Protein AF-A0A060C8V1-F1 (afdb_monomer)

Structure (mmCIF, N/CA/C/O backbone):
data_AF-A0A060C8V1-F1
#
_entry.id   AF-A0A060C8V1-F1
#
loop_
_atom_site.group_PDB
_atom_site.id
_atom_site.type_symbol
_atom_site.label_atom_id
_atom_site.label_alt_id
_atom_site.label_comp_id
_atom_site.label_asym_id
_atom_site.label_entity_id
_atom_site.label_seq_id
_atom_site.pdbx_PDB_ins_code
_atom_site.Cartn_x
_atom_site.Cartn_y
_atom_site.Cartn_z
_atom_site.occupancy
_atom_site.B_iso_or_equiv
_atom_site.auth_seq_id
_atom_site.auth_comp_id
_atom_site.auth_asym_id
_atom_site.auth_atom_id
_atom_site.pdbx_PDB_model_num
ATOM 1 N N . ASP A 1 1 ? -16.993 23.116 -9.201 1.00 48.31 1 ASP A N 1
ATOM 2 C CA . ASP A 1 1 ? -17.554 22.047 -8.356 1.00 48.31 1 ASP A CA 1
ATOM 3 C C . ASP A 1 1 ? -18.325 21.047 -9.194 1.00 48.31 1 ASP A C 1
ATOM 5 O O . ASP A 1 1 ? -19.412 21.353 -9.671 1.00 48.31 1 ASP A O 1
ATOM 9 N N . GLN A 1 2 ? -17.733 19.880 -9.456 1.00 54.62 2 GLN A N 1
ATOM 10 C CA . GLN A 1 2 ? -18.509 18.737 -9.938 1.00 54.62 2 GLN A CA 1
ATOM 11 C C . GLN A 1 2 ? -19.300 18.170 -8.750 1.00 54.62 2 GLN A C 1
ATOM 13 O O . GLN A 1 2 ? -18.732 18.052 -7.664 1.00 54.62 2 GLN A O 1
ATOM 18 N N . PRO A 1 3 ? -20.594 17.851 -8.909 1.00 58.09 3 PRO A N 1
ATOM 19 C CA . PRO A 1 3 ? -21.368 17.255 -7.831 1.00 58.09 3 PRO A CA 1
ATOM 20 C C . PRO A 1 3 ? -20.790 15.884 -7.458 1.00 58.09 3 PRO A C 1
ATOM 22 O O . PRO A 1 3 ? -20.472 15.083 -8.337 1.00 58.09 3 PRO A O 1
ATOM 25 N N . LEU A 1 4 ? -20.687 15.624 -6.151 1.00 62.62 4 LEU A N 1
ATOM 26 C CA . LEU A 1 4 ? -20.332 14.318 -5.595 1.00 62.62 4 LEU A CA 1
ATOM 27 C C . LEU A 1 4 ? -21.237 13.225 -6.199 1.00 62.62 4 LEU A C 1
ATOM 29 O O . LEU A 1 4 ? -22.443 13.461 -6.372 1.00 62.62 4 LEU A O 1
ATOM 33 N N . PRO A 1 5 ? -20.713 12.028 -6.522 1.00 64.69 5 PRO A N 1
ATOM 34 C CA . PRO A 1 5 ? -21.548 10.935 -6.994 1.00 64.69 5 PRO A CA 1
ATOM 35 C C . PRO A 1 5 ? -22.488 10.495 -5.859 1.00 64.69 5 PRO A C 1
ATOM 37 O O . PRO A 1 5 ? -22.105 9.726 -4.982 1.00 64.69 5 PRO A O 1
ATOM 40 N N . ARG A 1 6 ? -23.747 10.955 -5.888 1.00 63.62 6 ARG A N 1
ATOM 41 C CA . ARG A 1 6 ? -24.773 10.709 -4.846 1.00 63.62 6 ARG A CA 1
ATOM 42 C C . ARG A 1 6 ? -25.006 9.229 -4.499 1.00 63.62 6 ARG A C 1
ATOM 44 O O . ARG A 1 6 ? -25.683 8.912 -3.529 1.00 63.62 6 ARG A O 1
ATOM 51 N N . HIS A 1 7 ? -24.494 8.306 -5.309 1.00 76.75 7 HIS A N 1
ATOM 52 C CA . HIS A 1 7 ? -24.682 6.869 -5.140 1.00 76.75 7 HIS A CA 1
ATOM 53 C C . HIS A 1 7 ? -23.699 6.218 -4.151 1.00 76.75 7 HIS A C 1
ATOM 55 O O . HIS A 1 7 ? -24.036 5.164 -3.612 1.00 76.75 7 HIS A O 1
ATOM 61 N N . VAL A 1 8 ? -22.533 6.824 -3.880 1.00 82.62 8 VAL A N 1
ATOM 62 C CA . VAL A 1 8 ? -21.523 6.252 -2.960 1.00 82.62 8 VAL A CA 1
ATOM 63 C C . VAL A 1 8 ? -21.628 6.769 -1.522 1.00 82.62 8 VAL A C 1
ATOM 65 O O . VAL A 1 8 ? -21.132 6.115 -0.612 1.00 82.62 8 VAL A O 1
ATOM 68 N N . GLU A 1 9 ? -22.349 7.871 -1.290 1.00 84.69 9 GLU A N 1
ATOM 69 C CA . GLU A 1 9 ? -22.548 8.487 0.039 1.00 84.69 9 GLU A CA 1
ATOM 70 C C . GLU A 1 9 ? -23.107 7.514 1.084 1.00 84.69 9 GLU A C 1
ATOM 72 O O . GLU A 1 9 ? -22.740 7.563 2.249 1.00 84.69 9 GLU A O 1
ATOM 77 N N . ARG A 1 10 ? -23.964 6.575 0.673 1.00 89.69 10 ARG A N 1
ATOM 78 C CA . ARG A 1 10 ? -24.547 5.570 1.579 1.00 89.69 10 ARG A CA 1
ATOM 79 C C . ARG A 1 10 ? -23.591 4.437 1.977 1.00 89.69 10 ARG A C 1
ATOM 81 O O . ARG A 1 10 ? -23.984 3.591 2.776 1.00 89.69 10 ARG A O 1
ATOM 88 N N . TYR A 1 11 ? -22.418 4.356 1.351 1.00 88.06 11 TYR A N 1
ATOM 89 C CA . TYR A 1 11 ? -21.430 3.290 1.552 1.00 88.06 11 TYR A CA 1
ATOM 90 C C . TYR A 1 11 ? -20.097 3.814 2.097 1.00 88.06 11 TYR A C 1
ATOM 92 O O . TYR A 1 11 ? -19.195 3.014 2.322 1.00 88.06 11 TYR A O 1
ATOM 100 N N . SER A 1 12 ? -19.962 5.129 2.289 1.00 90.31 12 SER A N 1
ATOM 101 C CA . SER A 1 12 ? -18.744 5.744 2.806 1.00 90.31 12 SER A CA 1
ATOM 102 C C . SER A 1 12 ? -19.074 6.784 3.866 1.00 90.31 12 SER A C 1
ATOM 104 O O . SER A 1 12 ? -19.914 7.651 3.643 1.00 90.31 12 SER A O 1
ATOM 106 N N . ASP A 1 13 ? -18.358 6.742 4.987 1.00 90.06 13 ASP A N 1
ATOM 107 C CA . ASP A 1 13 ? -18.446 7.770 6.028 1.00 90.06 13 ASP A CA 1
ATOM 108 C C . ASP A 1 13 ? -17.797 9.093 5.595 1.00 90.06 13 ASP A C 1
ATOM 110 O O . ASP A 1 13 ? -18.102 10.153 6.142 1.00 90.06 13 ASP A O 1
ATOM 114 N N . MET A 1 14 ? -16.873 9.041 4.629 1.00 90.62 14 MET A N 1
ATOM 115 C CA . MET A 1 14 ? -16.114 10.202 4.176 1.00 90.62 14 MET A CA 1
ATOM 116 C C . MET A 1 14 ? -15.863 10.152 2.669 1.00 90.62 14 MET A C 1
ATOM 118 O O . MET A 1 14 ? -15.458 9.130 2.118 1.00 90.62 14 MET A O 1
ATOM 122 N N . ILE A 1 15 ? -16.091 11.278 1.992 1.00 90.88 15 ILE A N 1
ATOM 123 C CA . ILE A 1 15 ? -15.826 11.432 0.561 1.00 90.88 15 ILE A CA 1
ATOM 124 C C . ILE A 1 15 ? -15.108 12.759 0.343 1.00 90.88 15 ILE A C 1
ATOM 126 O O . ILE A 1 15 ? -15.585 13.807 0.775 1.00 90.88 15 ILE A O 1
ATOM 130 N N . VAL A 1 16 ? -13.978 12.708 -0.358 1.00 90.38 16 VAL A N 1
ATOM 131 C CA . VAL A 1 16 ? -13.161 13.878 -0.682 1.00 90.38 16 VAL A CA 1
ATOM 132 C C . VAL A 1 16 ? -13.050 14.004 -2.198 1.00 90.38 16 VAL A C 1
ATOM 134 O O . VAL A 1 16 ? -12.528 13.119 -2.874 1.00 90.38 16 VAL A O 1
ATOM 137 N N . CYS A 1 17 ? -13.526 15.126 -2.743 1.00 90.19 17 CYS A N 1
ATOM 138 C CA . CYS A 1 17 ? -13.256 15.509 -4.127 1.00 90.19 17 CYS A CA 1
ATOM 139 C C . CYS A 1 17 ? -11.991 16.360 -4.185 1.00 90.19 17 CYS A C 1
ATOM 141 O O . CYS A 1 17 ? -11.863 17.352 -3.470 1.00 90.19 17 CYS A O 1
ATOM 143 N N . ARG A 1 18 ? -11.074 15.994 -5.077 1.00 89.25 18 ARG A N 1
ATOM 144 C CA . ARG A 1 18 ? -9.765 16.631 -5.237 1.00 89.25 18 ARG A CA 1
ATOM 145 C C . ARG A 1 18 ? -9.431 16.806 -6.710 1.00 89.25 18 ARG A C 1
ATOM 147 O O . ARG A 1 18 ? -9.950 16.093 -7.566 1.00 89.25 18 ARG A O 1
ATOM 154 N N . GLU A 1 19 ? -8.534 17.740 -7.002 1.00 88.25 19 GLU A N 1
ATOM 155 C CA . GLU A 1 19 ? -7.892 17.803 -8.313 1.00 88.25 19 GLU A CA 1
ATOM 156 C C . GLU A 1 19 ? -7.063 16.527 -8.537 1.00 88.25 19 GLU A C 1
ATOM 158 O O . GLU A 1 19 ? -6.431 16.023 -7.606 1.00 88.25 19 GLU A O 1
ATOM 163 N N . ASN A 1 20 ? -7.046 15.997 -9.762 1.00 86.75 20 ASN A N 1
ATOM 164 C CA . ASN A 1 20 ? -6.304 14.776 -10.076 1.00 86.75 20 ASN A CA 1
ATOM 165 C C . ASN A 1 20 ? -4.790 15.044 -10.217 1.00 86.75 20 ASN A C 1
ATOM 167 O O . ASN A 1 20 ? -4.228 14.981 -11.310 1.00 86.75 20 ASN A O 1
ATOM 171 N N . LYS A 1 21 ? -4.135 15.386 -9.103 1.00 86.44 21 LYS A N 1
ATOM 172 C CA . LYS A 1 21 ? -2.686 15.610 -8.996 1.00 86.44 21 LYS A CA 1
ATOM 173 C C . LYS A 1 21 ? -2.044 14.542 -8.114 1.00 86.44 21 LYS A C 1
ATOM 175 O O . LYS A 1 21 ? -2.507 14.288 -7.004 1.00 86.44 21 LYS A O 1
ATOM 180 N N . GLY A 1 22 ? -0.976 13.916 -8.607 1.00 84.50 22 GLY A N 1
ATOM 181 C CA . GLY A 1 22 ? -0.298 12.809 -7.921 1.00 84.50 22 GLY A CA 1
ATOM 182 C C . GLY A 1 22 ? -1.061 11.476 -7.930 1.00 84.50 22 GLY A C 1
ATOM 183 O O . GLY A 1 22 ? -0.638 10.548 -7.246 1.00 84.50 22 GLY A O 1
ATOM 184 N N . LEU A 1 23 ? -2.151 11.382 -8.708 1.00 88.44 23 LEU A N 1
ATOM 185 C CA . LEU A 1 23 ? -2.925 10.156 -8.965 1.00 88.44 23 LEU A CA 1
ATOM 186 C C . LEU A 1 23 ? -3.410 9.465 -7.674 1.00 88.44 23 LEU A C 1
ATOM 188 O O . LEU A 1 23 ? -3.607 10.131 -6.655 1.00 88.44 23 LEU A O 1
ATOM 192 N N . ASP A 1 24 ? -3.633 8.153 -7.719 1.00 89.88 24 ASP A N 1
ATOM 193 C CA . ASP A 1 24 ? -4.192 7.375 -6.610 1.00 89.88 24 ASP A CA 1
ATOM 194 C 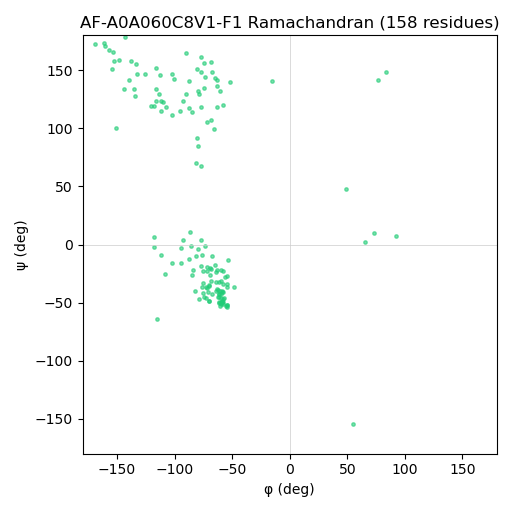C . ASP A 1 24 ? -3.288 7.396 -5.374 1.00 89.88 24 ASP A C 1
ATOM 196 O O . ASP A 1 24 ? -3.776 7.585 -4.265 1.00 89.88 24 ASP A O 1
ATOM 200 N N . ALA A 1 25 ? -1.963 7.328 -5.551 1.00 90.44 25 ALA A N 1
ATOM 201 C CA . ALA A 1 25 ? -1.006 7.373 -4.441 1.00 90.44 25 ALA A CA 1
ATOM 202 C C . ALA A 1 25 ? -1.168 8.647 -3.595 1.00 90.44 25 ALA A C 1
ATOM 204 O O . ALA A 1 25 ? -1.261 8.589 -2.369 1.00 90.44 25 ALA A O 1
ATOM 205 N N . ALA A 1 26 ? -1.294 9.812 -4.240 1.00 91.00 26 ALA A N 1
ATOM 206 C CA . ALA A 1 26 ? -1.559 11.047 -3.514 1.00 91.00 26 ALA A CA 1
ATOM 207 C C . ALA A 1 26 ? -2.972 11.078 -2.908 1.00 91.00 26 ALA A C 1
ATOM 209 O O . ALA A 1 26 ? -3.186 11.820 -1.948 1.00 91.00 26 ALA A O 1
ATOM 210 N N . ALA A 1 27 ? -3.947 10.356 -3.473 1.00 92.94 27 ALA A N 1
ATOM 211 C CA . ALA A 1 27 ? -5.295 10.255 -2.911 1.00 92.94 27 ALA A CA 1
ATOM 212 C C . ALA A 1 27 ? -5.272 9.431 -1.624 1.00 92.94 27 ALA A C 1
ATOM 214 O O . ALA A 1 27 ? -5.748 9.916 -0.601 1.00 92.94 27 ALA A O 1
ATOM 215 N N . TYR A 1 28 ? -4.628 8.263 -1.642 1.00 94.38 28 TYR A N 1
ATOM 216 C CA . TYR A 1 28 ? -4.412 7.441 -0.453 1.00 94.38 28 TYR A CA 1
ATOM 217 C C . TYR A 1 28 ? -3.658 8.209 0.626 1.00 94.38 28 TYR A C 1
ATOM 219 O O . TYR A 1 28 ? -4.129 8.264 1.758 1.00 94.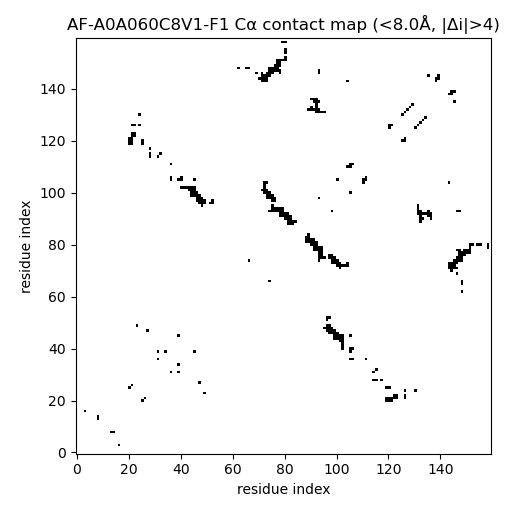38 28 TYR A O 1
ATOM 227 N N . ARG A 1 29 ? -2.569 8.900 0.261 1.00 94.62 29 ARG A N 1
ATOM 228 C CA . ARG A 1 29 ? -1.824 9.764 1.186 1.00 94.62 29 ARG A CA 1
ATOM 229 C C . ARG A 1 29 ? -2.729 10.802 1.851 1.00 94.62 29 ARG A C 1
ATOM 231 O O . ARG A 1 29 ? -2.715 10.921 3.070 1.00 94.62 29 ARG A O 1
ATOM 238 N N . GLN A 1 30 ? -3.502 11.557 1.065 1.00 94.81 30 GLN A N 1
ATOM 239 C CA . GLN A 1 30 ? -4.404 12.584 1.600 1.00 94.81 30 GLN A CA 1
ATOM 240 C C . GLN A 1 30 ? -5.401 11.969 2.587 1.00 94.81 30 GLN A C 1
ATOM 242 O O . GLN A 1 30 ? -5.523 12.449 3.707 1.00 94.81 30 GLN A O 1
ATOM 247 N N . MET A 1 31 ? -6.055 10.872 2.197 1.00 95.50 31 MET A N 1
ATOM 248 C CA . MET A 1 31 ? -7.046 10.213 3.045 1.00 95.50 31 MET A CA 1
ATOM 249 C C . MET A 1 31 ? -6.433 9.640 4.325 1.00 95.50 31 MET A C 1
ATOM 251 O O . MET A 1 31 ? -7.040 9.768 5.383 1.00 95.50 31 MET A O 1
ATOM 255 N N . MET A 1 32 ? -5.242 9.038 4.261 1.00 96.00 32 MET A N 1
ATOM 256 C CA . MET A 1 32 ? -4.558 8.518 5.448 1.00 96.00 32 MET A CA 1
ATOM 257 C C . MET A 1 32 ? -4.241 9.630 6.449 1.00 96.00 32 MET A C 1
ATOM 259 O O . MET A 1 32 ? -4.519 9.481 7.637 1.00 96.00 32 MET A O 1
ATOM 263 N N . LEU A 1 33 ? -3.717 10.759 5.964 1.00 96.06 33 LEU A N 1
ATOM 264 C CA . LEU A 1 33 ? -3.378 11.903 6.810 1.00 96.06 33 LEU A CA 1
ATOM 265 C C . LEU A 1 33 ? -4.626 12.610 7.364 1.00 96.06 33 LEU A C 1
ATOM 267 O O . LEU A 1 33 ? -4.603 13.051 8.510 1.00 96.06 33 LEU A O 1
ATOM 271 N N . ASP A 1 34 ? -5.717 12.676 6.594 1.00 95.88 34 ASP A N 1
ATOM 272 C CA . ASP A 1 34 ? -6.987 13.267 7.041 1.00 95.88 34 ASP A CA 1
ATOM 273 C C . ASP A 1 34 ? -7.710 12.390 8.078 1.00 95.88 34 ASP A C 1
ATOM 275 O O . ASP A 1 34 ? -8.316 12.910 9.015 1.00 95.88 34 ASP A O 1
ATOM 279 N N . ILE A 1 35 ? -7.659 11.059 7.924 1.00 96.69 35 ILE A N 1
ATOM 280 C CA . ILE A 1 35 ? -8.215 10.101 8.897 1.00 96.69 35 ILE A CA 1
ATOM 281 C C . ILE A 1 35 ? -7.373 10.083 10.178 1.00 96.69 35 ILE A C 1
ATOM 283 O O . ILE A 1 35 ? -7.933 10.014 11.274 1.00 96.69 35 ILE A O 1
ATOM 287 N N . GLY A 1 36 ? -6.049 10.142 10.027 1.00 97.81 36 GLY A N 1
ATOM 288 C CA . GLY A 1 36 ? -5.077 10.115 11.112 1.00 97.81 36 GLY A CA 1
ATOM 289 C C . GLY A 1 36 ? -4.728 8.706 11.599 1.00 97.81 36 GLY A C 1
ATOM 290 O O . GLY A 1 36 ? -5.555 7.788 11.613 1.00 97.81 36 GLY A O 1
ATOM 291 N N . TRP A 1 37 ? -3.482 8.552 12.050 1.00 98.19 37 TRP A N 1
ATOM 292 C CA . TRP A 1 37 ? -2.909 7.269 12.469 1.00 98.19 37 TRP A CA 1
ATOM 293 C C . TRP A 1 37 ? -3.666 6.618 13.631 1.00 98.19 37 TRP A C 1
ATOM 295 O O . TRP A 1 37 ? -4.007 5.445 13.541 1.00 98.19 37 TRP A O 1
ATOM 305 N N . GLU A 1 38 ? -4.068 7.390 14.648 1.00 97.94 38 GLU A N 1
ATOM 306 C CA . GLU A 1 38 ? -4.814 6.873 15.813 1.00 97.94 38 GLU A CA 1
ATOM 307 C C . GLU A 1 38 ? -6.085 6.107 15.414 1.00 97.94 38 GLU A C 1
ATOM 309 O O . GLU A 1 38 ? -6.438 5.109 16.043 1.00 97.94 38 GLU A O 1
ATOM 314 N N . ARG A 1 39 ? -6.783 6.555 14.361 1.00 97.56 39 ARG A N 1
ATOM 315 C CA . ARG A 1 39 ? -7.969 5.863 13.849 1.00 97.56 39 ARG A CA 1
ATOM 316 C C . ARG A 1 39 ? -7.595 4.703 12.932 1.00 97.56 39 ARG A C 1
ATOM 318 O O . ARG A 1 39 ? -8.244 3.664 13.001 1.00 97.56 39 ARG A O 1
ATOM 325 N N . LEU A 1 40 ? -6.582 4.863 12.080 1.00 98.12 40 LEU A N 1
ATOM 326 C CA . LEU A 1 40 ? -6.140 3.807 11.162 1.00 98.12 40 LEU A CA 1
ATOM 327 C C . LEU A 1 40 ? -5.617 2.570 11.904 1.00 98.12 40 LEU A C 1
ATOM 329 O O . LEU A 1 40 ? -5.926 1.448 11.514 1.00 98.12 40 LEU A O 1
ATOM 333 N N . GLU A 1 41 ? -4.906 2.765 13.011 1.00 98.00 41 GLU A N 1
ATOM 334 C CA . GLU A 1 41 ? -4.362 1.691 13.849 1.00 98.00 41 GLU A CA 1
ATOM 335 C C . GLU A 1 41 ? -5.444 0.833 14.532 1.00 98.00 41 GLU A C 1
ATOM 337 O O . GLU A 1 41 ? -5.174 -0.287 14.970 1.00 98.00 41 GLU A O 1
ATOM 342 N N . GLN A 1 42 ? -6.690 1.315 14.611 1.00 98.06 42 GLN A N 1
ATOM 343 C CA . GLN A 1 42 ? -7.801 0.561 15.203 1.00 98.06 42 GLN A CA 1
ATOM 344 C C . GLN A 1 42 ? -8.304 -0.556 14.285 1.00 98.06 42 GLN A C 1
ATOM 346 O O . GLN A 1 42 ? -8.869 -1.536 14.772 1.00 98.06 42 GLN A O 1
ATOM 351 N N . TYR A 1 43 ? -8.077 -0.459 12.975 1.00 98.00 43 TYR A N 1
ATOM 352 C CA . TYR A 1 43 ? -8.482 -1.495 12.027 1.00 98.00 43 TYR A CA 1
ATOM 353 C C . TYR A 1 43 ? -7.485 -2.658 12.018 1.00 98.00 43 TYR A C 1
ATOM 355 O O . TYR A 1 43 ? -6.302 -2.485 12.307 1.00 98.00 43 TYR A O 1
ATOM 363 N N . ASP A 1 44 ? -7.969 -3.862 11.716 1.00 97.44 44 ASP A N 1
ATOM 364 C CA . ASP A 1 44 ? -7.092 -5.025 11.530 1.00 97.44 44 ASP A CA 1
ATOM 365 C C . ASP A 1 44 ? -6.316 -4.916 10.208 1.00 97.44 44 ASP A C 1
ATOM 367 O O . ASP A 1 44 ? -5.130 -5.250 10.151 1.00 97.44 44 ASP A O 1
ATOM 371 N N . GLU A 1 45 ? -6.971 -4.376 9.174 1.00 97.50 45 GLU A N 1
ATOM 372 C CA . GLU A 1 45 ? -6.393 -4.098 7.863 1.00 97.50 45 GLU A CA 1
ATOM 373 C C . GLU A 1 45 ? -6.893 -2.750 7.306 1.00 97.50 45 GLU A C 1
ATOM 375 O O . GLU A 1 45 ? -8.065 -2.395 7.446 1.00 97.50 45 GLU A O 1
ATOM 380 N N . VAL A 1 46 ? -6.002 -2.013 6.640 1.00 97.94 46 VAL A N 1
ATOM 381 C CA . VAL A 1 46 ? -6.299 -0.807 5.854 1.00 97.94 46 VAL A CA 1
ATOM 382 C C . VAL A 1 46 ? -6.057 -1.131 4.386 1.00 97.94 46 VAL A C 1
ATOM 384 O O . VAL A 1 46 ? -4.961 -1.548 4.017 1.00 97.94 46 VAL A O 1
ATOM 387 N N . ILE A 1 47 ? -7.074 -0.936 3.546 1.00 95.56 47 ILE A N 1
ATOM 388 C CA . ILE A 1 47 ? -7.017 -1.305 2.129 1.00 95.56 47 ILE A CA 1
ATOM 389 C C . ILE A 1 47 ? -6.980 -0.049 1.262 1.00 95.56 47 ILE A C 1
ATOM 391 O O . ILE A 1 47 ? -7.901 0.768 1.293 1.00 95.56 47 ILE A O 1
ATOM 395 N N . CYS A 1 48 ? -5.939 0.065 0.445 1.00 94.75 48 CYS A N 1
ATOM 396 C CA . CYS A 1 48 ? -5.856 1.014 -0.655 1.00 94.75 48 CYS A CA 1
ATOM 397 C C . CYS A 1 48 ? -6.127 0.272 -1.960 1.00 94.75 48 CYS A C 1
ATOM 399 O O . CYS A 1 48 ? -5.318 -0.552 -2.386 1.00 94.75 48 CYS A O 1
ATOM 401 N N . LEU A 1 49 ? -7.266 0.560 -2.587 1.00 91.75 49 LEU A N 1
ATOM 402 C CA . LEU A 1 49 ? -7.640 -0.023 -3.869 1.00 91.75 49 LEU A CA 1
ATOM 403 C C . LEU A 1 49 ? -8.142 1.042 -4.838 1.00 91.75 49 LEU A C 1
ATOM 405 O O . LEU A 1 49 ? -8.777 2.019 -4.428 1.00 91.75 49 LEU A O 1
ATOM 409 N N . ASN A 1 50 ? -7.871 0.831 -6.122 1.00 88.25 50 ASN A N 1
ATOM 410 C CA . ASN A 1 50 ? -8.380 1.703 -7.169 1.00 88.25 50 ASN A CA 1
ATOM 411 C C . ASN A 1 50 ? -9.749 1.224 -7.679 1.00 88.25 50 ASN A C 1
ATOM 413 O O . ASN A 1 50 ? -10.179 0.091 -7.454 1.00 88.25 50 ASN A O 1
ATOM 417 N N . ASP A 1 51 ? -10.442 2.097 -8.401 1.00 81.12 51 ASP A N 1
ATOM 418 C CA . ASP A 1 51 ? -11.737 1.807 -9.024 1.00 81.12 51 ASP A CA 1
ATOM 419 C C . ASP A 1 51 ? -11.616 1.016 -10.340 1.00 81.12 51 ASP A C 1
ATOM 421 O O . ASP A 1 51 ? -12.624 0.601 -10.915 1.00 81.12 51 ASP A O 1
ATOM 425 N N . THR A 1 52 ? -10.388 0.760 -10.803 1.00 72.25 52 THR A N 1
ATOM 426 C CA . THR A 1 52 ? -10.103 -0.036 -12.008 1.00 72.25 52 THR A CA 1
ATOM 427 C C . THR A 1 52 ? -9.862 -1.521 -11.713 1.00 72.25 52 THR A C 1
ATOM 429 O O . THR A 1 52 ? -9.628 -2.309 -12.631 1.00 72.25 52 THR A O 1
ATOM 432 N N . CYS A 1 53 ? -10.008 -1.944 -10.454 1.00 69.81 53 CYS A N 1
ATOM 433 C CA . CYS A 1 53 ? -9.944 -3.343 -10.048 1.00 69.81 53 CYS A CA 1
ATOM 434 C C . CYS A 1 53 ? -11.283 -4.061 -10.315 1.00 69.81 53 CYS A C 1
ATOM 436 O O . CYS A 1 53 ? -12.190 -4.074 -9.484 1.00 69.81 53 CYS A O 1
ATOM 438 N N . LEU A 1 54 ? -11.420 -4.677 -11.496 1.00 61.62 54 LEU A N 1
ATOM 439 C CA . LEU A 1 54 ? -12.640 -5.387 -11.926 1.00 61.62 54 LEU A CA 1
ATOM 440 C C . LEU A 1 54 ? -12.715 -6.862 -11.471 1.00 61.62 54 LEU A C 1
ATOM 442 O O . LEU A 1 54 ? -13.581 -7.608 -11.933 1.00 61.62 54 LEU A O 1
ATOM 446 N N . GLY A 1 55 ? -11.825 -7.307 -10.581 1.00 61.59 55 GLY A N 1
ATOM 447 C CA . GLY A 1 55 ? -11.805 -8.682 -10.079 1.00 61.59 55 GLY A CA 1
ATOM 448 C C . GLY A 1 55 ? -11.021 -8.848 -8.769 1.00 61.59 55 GLY A C 1
ATOM 449 O O . GLY A 1 55 ? -10.395 -7.890 -8.325 1.00 61.59 55 GLY A O 1
ATOM 450 N N . PRO A 1 56 ? -11.042 -10.041 -8.144 1.00 57.78 56 PRO A N 1
ATOM 451 C CA . PRO A 1 56 ? -11.666 -11.276 -8.627 1.00 57.78 56 PRO A CA 1
ATOM 452 C C . PRO A 1 56 ? -13.199 -11.211 -8.672 1.00 57.78 56 PRO A C 1
ATOM 454 O O . PRO A 1 56 ? -13.843 -10.532 -7.873 1.00 57.78 56 PRO A O 1
ATOM 457 N N . VAL A 1 57 ? -13.791 -11.924 -9.633 1.00 60.97 57 VAL A N 1
ATOM 458 C CA . VAL A 1 57 ? -15.246 -12.095 -9.715 1.00 60.97 57 VAL A CA 1
ATOM 459 C C . VAL A 1 57 ? -15.693 -12.856 -8.458 1.00 60.97 57 VAL A C 1
ATOM 461 O O . VAL A 1 57 ? -15.226 -13.959 -8.212 1.00 60.97 57 VAL A O 1
ATOM 464 N N . TYR A 1 58 ? -16.534 -12.198 -7.657 1.00 63.97 58 TYR A N 1
ATOM 465 C CA . TYR A 1 58 ? -17.171 -12.594 -6.390 1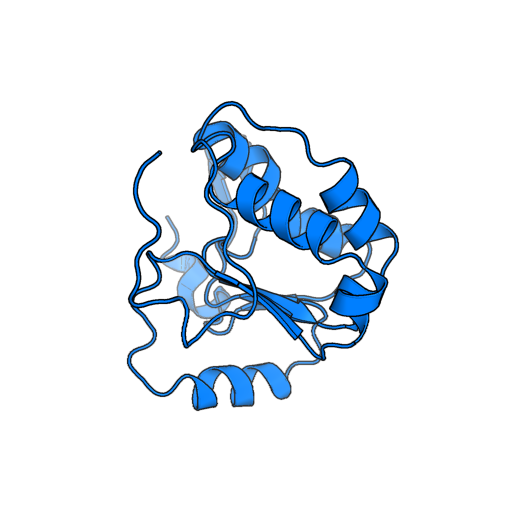.00 63.97 58 TYR A CA 1
ATOM 466 C C . TYR A 1 58 ? -17.161 -14.096 -5.994 1.00 63.97 58 TYR A C 1
ATOM 468 O O . TYR A 1 58 ? -17.510 -14.934 -6.827 1.00 63.97 58 TYR A O 1
ATOM 476 N N . PRO A 1 59 ? -16.956 -14.446 -4.696 1.00 77.06 59 PRO A N 1
ATOM 477 C CA . PRO A 1 59 ? -16.832 -13.566 -3.522 1.00 77.06 59 PRO A CA 1
ATOM 478 C C . PRO A 1 59 ? -15.385 -13.308 -3.059 1.00 77.06 59 PRO A C 1
ATOM 480 O O . PRO A 1 59 ? -14.587 -14.231 -2.939 1.00 77.06 59 PRO A O 1
ATOM 483 N N . PHE A 1 60 ? -15.087 -12.080 -2.611 1.00 83.69 60 PHE A N 1
ATOM 484 C CA . PHE A 1 60 ? -13.773 -11.726 -2.035 1.00 83.69 60 PHE A CA 1
ATOM 485 C C . PHE A 1 60 ? -13.382 -12.546 -0.796 1.00 83.69 60 PHE A C 1
ATOM 487 O O . PHE A 1 60 ? -12.203 -12.675 -0.487 1.00 83.69 60 PHE A O 1
ATOM 494 N N . SER A 1 61 ? -14.359 -13.133 -0.095 1.00 88.56 61 SER A N 1
ATOM 495 C CA . SER A 1 61 ? -14.132 -13.911 1.132 1.00 88.56 61 SER A CA 1
ATOM 496 C C . SER A 1 61 ? -13.123 -15.051 0.983 1.00 88.56 61 SER A C 1
ATOM 498 O O . SER A 1 61 ? -12.554 -15.483 1.977 1.00 88.56 61 SER A O 1
ATOM 500 N N . GLU A 1 62 ? -12.955 -15.603 -0.218 1.00 89.44 62 GLU A N 1
ATOM 501 C CA . GLU A 1 62 ? -11.974 -16.657 -0.472 1.00 89.44 62 GLU A CA 1
ATOM 502 C C . GLU A 1 62 ? -10.551 -16.1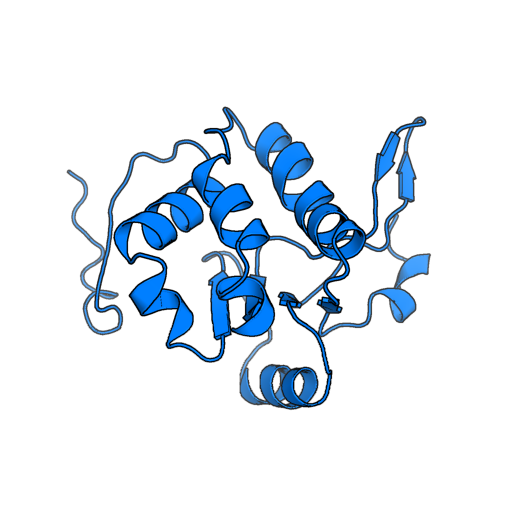06 -0.391 1.00 89.44 62 GLU A C 1
ATOM 504 O O . GLU A 1 62 ? -9.740 -16.631 0.366 1.00 89.44 62 GLU A O 1
ATOM 509 N N . MET A 1 63 ? -10.304 -14.989 -1.076 1.00 90.88 63 MET A N 1
ATOM 510 C CA . MET A 1 63 ? -9.023 -14.292 -1.071 1.00 90.88 63 MET A CA 1
ATOM 511 C C . MET A 1 63 ? -8.616 -13.866 0.341 1.00 90.88 63 MET A C 1
ATOM 513 O O . MET A 1 63 ? -7.518 -14.190 0.778 1.00 90.88 63 MET A O 1
ATOM 517 N N . PHE A 1 64 ? -9.518 -13.219 1.086 1.00 92.62 64 PHE A N 1
ATOM 518 C CA . PHE A 1 64 ? -9.232 -12.823 2.470 1.00 92.62 64 PHE A CA 1
ATOM 519 C C . PHE A 1 64 ? -8.966 -14.034 3.373 1.00 92.62 64 PHE A C 1
ATOM 521 O O . PHE A 1 64 ? -7.971 -14.048 4.085 1.00 92.62 64 PHE A O 1
ATOM 528 N N . ARG A 1 65 ? -9.778 -15.101 3.289 1.00 94.31 65 ARG A N 1
ATOM 529 C CA . ARG A 1 65 ? -9.548 -16.328 4.080 1.00 94.31 65 ARG A CA 1
ATOM 530 C C . ARG A 1 65 ? -8.224 -17.004 3.758 1.00 94.31 65 ARG A C 1
ATOM 532 O O . ARG A 1 65 ? -7.667 -17.677 4.621 1.00 94.31 65 ARG A O 1
ATOM 539 N N . GLU A 1 66 ? -7.768 -16.914 2.517 1.00 94.44 66 GLU A N 1
ATOM 540 C CA . GLU A 1 66 ? -6.475 -17.458 2.131 1.00 94.44 66 GLU A CA 1
ATOM 541 C C . GLU A 1 66 ? -5.332 -16.608 2.681 1.00 94.44 66 GLU A C 1
ATOM 543 O O . GLU A 1 66 ? -4.412 -17.146 3.296 1.00 94.44 66 GLU A O 1
ATOM 548 N N . MET A 1 67 ? -5.423 -15.285 2.540 1.00 96.00 67 MET A N 1
ATOM 549 C CA . MET A 1 67 ? -4.400 -14.369 3.036 1.00 96.00 67 MET A CA 1
ATOM 550 C C . MET A 1 67 ? -4.332 -14.320 4.565 1.00 96.00 67 MET A C 1
ATOM 552 O O . MET A 1 67 ? -3.233 -14.213 5.107 1.00 96.00 67 MET A O 1
ATOM 556 N N . ASP A 1 68 ? -5.445 -14.504 5.281 1.00 96.50 68 ASP A N 1
ATOM 557 C CA . ASP A 1 68 ? -5.496 -14.615 6.751 1.00 96.50 68 ASP A CA 1
ATOM 558 C C . ASP A 1 68 ? -4.600 -15.730 7.306 1.00 96.50 68 ASP A C 1
ATOM 560 O O . ASP A 1 68 ? -4.109 -15.642 8.431 1.00 96.50 68 ASP A O 1
ATOM 564 N N . LYS A 1 69 ? -4.355 -16.787 6.525 1.00 97.06 69 LYS A N 1
ATOM 565 C CA . LYS A 1 69 ? -3.474 -17.893 6.932 1.00 97.06 69 LYS A CA 1
ATOM 566 C C . LYS A 1 69 ? -1.994 -17.535 6.816 1.00 97.06 69 LYS A C 1
ATOM 568 O O . LYS A 1 69 ? -1.158 -18.240 7.381 1.00 97.06 69 LYS A O 1
ATOM 573 N N . ARG A 1 70 ? -1.655 -16.495 6.048 1.00 97.12 70 ARG A N 1
ATOM 574 C CA . ARG A 1 70 ? -0.273 -16.109 5.750 1.00 97.12 70 ARG A CA 1
ATOM 575 C C . ARG A 1 70 ? 0.194 -15.072 6.776 1.00 97.12 70 ARG A C 1
ATOM 577 O O . ARG A 1 70 ? -0.458 -14.035 6.911 1.00 97.12 70 ARG A O 1
ATOM 584 N N . PRO A 1 71 ? 1.299 -15.303 7.504 1.00 97.25 71 PRO A N 1
ATOM 585 C CA . PRO A 1 71 ? 1.790 -14.383 8.528 1.00 97.25 71 PRO A CA 1
ATOM 586 C C . PRO A 1 71 ? 2.601 -13.247 7.889 1.00 97.25 71 PRO A C 1
ATOM 588 O O . PRO A 1 71 ? 3.821 -13.213 8.009 1.00 97.25 71 PRO A O 1
ATOM 591 N N . VAL A 1 72 ? 1.915 -12.359 7.166 1.00 98.44 72 VAL A N 1
ATOM 592 C CA . VAL A 1 72 ? 2.510 -11.208 6.472 1.00 98.44 72 VAL A CA 1
ATOM 593 C C . VAL A 1 72 ? 2.015 -9.880 7.034 1.00 98.44 72 VAL A C 1
ATOM 595 O O . VAL A 1 72 ? 0.893 -9.804 7.537 1.00 98.44 72 VAL A O 1
ATOM 598 N N . ASP A 1 73 ? 2.826 -8.833 6.934 1.00 98.62 73 ASP A N 1
ATOM 599 C CA . ASP A 1 73 ? 2.503 -7.483 7.409 1.00 98.62 73 ASP A CA 1
ATOM 600 C C . ASP A 1 73 ? 1.705 -6.673 6.382 1.00 98.62 73 ASP A C 1
ATOM 602 O O . ASP A 1 73 ? 0.930 -5.782 6.735 1.00 98.62 73 ASP A O 1
ATOM 606 N N . PHE A 1 74 ? 1.859 -6.998 5.100 1.00 98.56 74 PHE A N 1
ATOM 607 C CA . PHE A 1 74 ? 1.071 -6.423 4.018 1.00 98.56 74 PHE A CA 1
ATOM 608 C C . PHE A 1 74 ? 0.950 -7.382 2.836 1.00 98.56 74 PHE A C 1
ATOM 610 O O . PHE A 1 74 ? 1.745 -8.307 2.679 1.00 98.56 74 PHE A O 1
ATOM 617 N N . TRP A 1 75 ? -0.071 -7.189 2.008 1.00 97.75 75 TRP A N 1
ATOM 618 C CA . TRP A 1 75 ? -0.310 -8.043 0.852 1.00 97.75 75 TRP A CA 1
ATOM 619 C C . TRP A 1 75 ? -1.066 -7.340 -0.273 1.00 97.75 75 TRP A C 1
ATOM 621 O O . TRP A 1 75 ? -1.635 -6.265 -0.096 1.00 97.75 75 TRP A O 1
ATOM 631 N N . GLY A 1 76 ? -1.062 -7.957 -1.451 1.00 95.00 76 GLY A N 1
ATOM 632 C CA . GLY A 1 76 ? -1.826 -7.515 -2.617 1.00 95.00 76 GLY A CA 1
ATOM 633 C C . GLY A 1 76 ? -2.372 -8.697 -3.413 1.00 95.00 76 GLY A C 1
ATOM 634 O O . GLY A 1 76 ? -2.143 -9.855 -3.063 1.00 95.00 76 GLY A O 1
ATOM 635 N N . ILE A 1 77 ? -3.113 -8.436 -4.489 1.00 92.94 77 ILE A N 1
ATOM 636 C CA . ILE A 1 77 ? -3.676 -9.528 -5.305 1.00 92.94 77 ILE A CA 1
ATOM 637 C C . ILE A 1 77 ? -2.579 -10.192 -6.146 1.00 92.94 77 ILE A C 1
ATOM 639 O O . ILE A 1 77 ? -2.484 -11.419 -6.188 1.00 92.94 77 ILE A O 1
ATOM 643 N N . THR A 1 78 ? -1.731 -9.387 -6.781 1.00 92.12 78 THR A N 1
ATOM 644 C CA . THR A 1 78 ?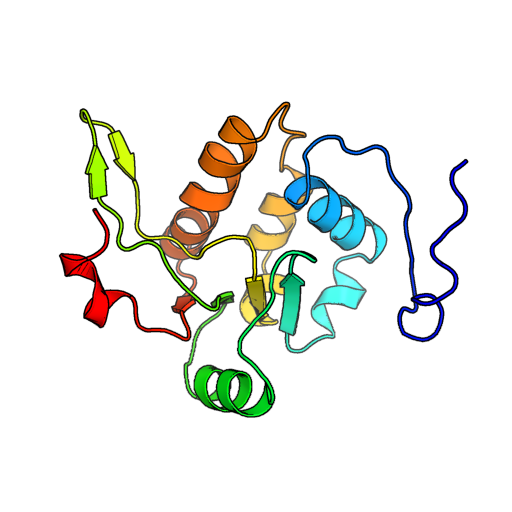 -0.654 -9.831 -7.671 1.00 92.12 78 THR A CA 1
ATOM 645 C C . THR A 1 78 ? 0.650 -9.112 -7.349 1.00 92.12 78 THR A C 1
ATOM 647 O O . THR A 1 78 ? 0.655 -7.992 -6.829 1.00 92.12 78 THR A O 1
ATOM 650 N N . ALA A 1 79 ? 1.762 -9.755 -7.697 1.00 93.56 79 ALA A N 1
ATOM 651 C CA . ALA A 1 79 ? 3.088 -9.163 -7.655 1.00 93.56 79 ALA A CA 1
ATOM 652 C C . ALA A 1 79 ? 3.767 -9.286 -9.019 1.00 93.56 79 ALA A C 1
ATOM 654 O O . ALA A 1 79 ? 3.576 -10.262 -9.747 1.00 93.56 79 ALA A O 1
ATOM 655 N N . TYR A 1 80 ? 4.577 -8.291 -9.345 1.00 91.81 80 TYR A N 1
ATOM 656 C CA . TYR A 1 80 ? 5.517 -8.351 -10.446 1.00 91.81 80 TYR A CA 1
ATOM 657 C C . TYR A 1 80 ? 6.746 -9.153 -10.015 1.00 91.81 80 TYR A C 1
ATOM 659 O O . TYR A 1 80 ? 7.320 -8.865 -8.964 1.00 91.81 80 TYR A O 1
ATOM 667 N N . ALA A 1 81 ? 7.162 -10.138 -10.817 1.00 90.69 81 ALA A N 1
ATOM 668 C CA . ALA A 1 81 ? 8.221 -11.084 -10.449 1.00 90.69 81 ALA A CA 1
ATOM 669 C C . ALA A 1 81 ? 9.625 -10.457 -10.337 1.00 90.69 81 ALA A C 1
ATOM 671 O O . ALA A 1 81 ? 10.527 -11.085 -9.787 1.00 90.69 81 ALA A O 1
ATOM 672 N N . GLY A 1 82 ? 9.797 -9.208 -10.773 1.00 89.12 82 GLY A N 1
ATOM 673 C CA . GLY A 1 82 ? 11.092 -8.539 -10.837 1.00 89.12 82 GLY A CA 1
ATOM 674 C C . GLY A 1 82 ? 11.911 -9.027 -12.031 1.00 89.12 82 GLY A C 1
ATOM 675 O O . GLY A 1 82 ? 11.901 -10.205 -12.378 1.00 89.12 82 GLY A O 1
ATOM 676 N N . GLU A 1 83 ? 12.625 -8.116 -12.678 1.00 89.56 83 GLU A N 1
ATOM 677 C CA . GLU A 1 83 ? 13.494 -8.423 -13.817 1.00 89.56 83 GLU A CA 1
ATOM 678 C C . GLU A 1 83 ? 14.521 -7.306 -14.029 1.00 89.56 83 GLU A C 1
ATOM 680 O O . GLU A 1 83 ? 14.443 -6.240 -13.415 1.00 89.56 83 GLU A O 1
ATOM 685 N N . THR A 1 84 ? 15.492 -7.551 -14.908 1.00 89.25 84 THR A N 1
ATOM 686 C CA . THR A 1 84 ? 16.462 -6.538 -15.333 1.00 89.25 84 THR A CA 1
ATOM 687 C C . THR A 1 84 ? 16.219 -6.195 -16.796 1.00 89.25 84 THR A C 1
ATOM 689 O O . THR A 1 84 ? 16.453 -7.029 -17.670 1.00 89.25 84 THR A O 1
ATOM 692 N N . ILE A 1 85 ? 15.812 -4.955 -17.075 1.00 84.94 85 ILE A N 1
ATOM 693 C CA . ILE A 1 85 ? 15.585 -4.448 -18.435 1.00 84.94 85 ILE A CA 1
ATOM 694 C C . ILE A 1 85 ? 16.586 -3.325 -18.705 1.00 84.94 85 ILE A C 1
ATOM 696 O O . ILE A 1 85 ? 16.598 -2.332 -17.989 1.00 84.94 85 ILE A O 1
ATOM 700 N N . ASN A 1 86 ? 17.399 -3.435 -19.763 1.00 87.12 86 ASN A N 1
ATOM 701 C CA . ASN A 1 86 ? 18.371 -2.398 -20.158 1.00 87.12 86 ASN A CA 1
ATOM 702 C C . ASN A 1 86 ? 19.249 -1.894 -18.986 1.00 87.12 86 ASN A C 1
ATOM 704 O O . ASN A 1 86 ? 19.376 -0.688 -18.784 1.00 87.12 86 ASN A O 1
ATOM 708 N N . ASP A 1 87 ? 19.811 -2.819 -18.199 1.00 88.38 87 ASP A N 1
ATOM 709 C CA . ASP A 1 87 ? 20.609 -2.562 -16.983 1.00 88.38 87 ASP A CA 1
ATOM 710 C C . ASP A 1 87 ? 19.849 -1.913 -15.800 1.00 88.38 87 ASP A C 1
ATOM 712 O O . ASP A 1 87 ? 20.435 -1.686 -14.739 1.00 88.38 87 ASP A O 1
ATOM 716 N N . GLU A 1 88 ? 18.542 -1.662 -15.925 1.00 86.38 88 GLU A N 1
ATOM 717 C CA . GLU A 1 88 ? 17.668 -1.229 -14.829 1.00 86.38 88 GLU A CA 1
ATOM 718 C C . GLU A 1 88 ? 17.117 -2.462 -14.097 1.00 86.38 88 GLU A C 1
ATOM 720 O O . GLU A 1 88 ? 16.409 -3.281 -14.683 1.00 86.38 88 GLU A O 1
ATOM 725 N N . VAL A 1 89 ? 17.454 -2.605 -12.810 1.00 88.19 89 VAL A N 1
ATOM 726 C CA . VAL A 1 89 ? 16.934 -3.679 -11.951 1.00 88.19 89 VAL A CA 1
ATOM 727 C C . VAL A 1 89 ? 15.590 -3.251 -11.377 1.00 88.19 89 VAL A C 1
ATOM 729 O O . VAL A 1 89 ? 15.522 -2.330 -10.559 1.00 88.19 89 VAL A O 1
ATOM 732 N N . ILE A 1 90 ? 14.53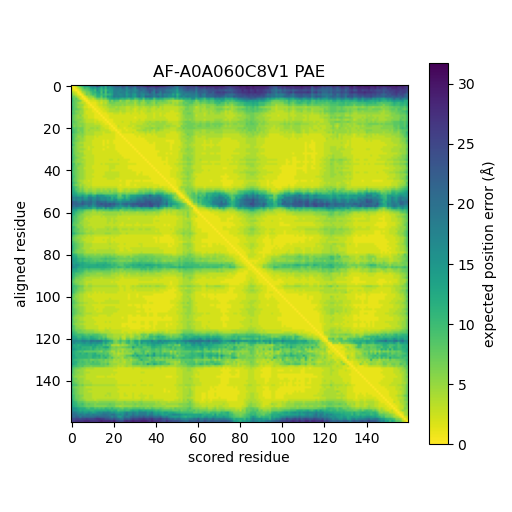1 -3.951 -11.770 1.00 89.56 90 ILE A N 1
ATOM 733 C CA . ILE A 1 90 ? 13.193 -3.790 -11.216 1.00 89.56 90 ILE A CA 1
ATOM 734 C C . ILE A 1 90 ? 13.012 -4.849 -10.125 1.00 89.56 90 ILE A C 1
ATOM 736 O O . ILE A 1 90 ? 13.015 -6.043 -10.435 1.00 89.56 90 ILE A O 1
ATOM 740 N N . PRO A 1 91 ? 12.863 -4.458 -8.849 1.00 92.50 91 PRO A N 1
ATOM 741 C CA . PRO A 1 91 ? 12.658 -5.424 -7.781 1.00 92.50 91 PRO A CA 1
ATOM 742 C C . PRO A 1 91 ? 11.287 -6.091 -7.914 1.00 92.50 91 PRO A C 1
ATOM 744 O O . PRO A 1 91 ? 10.354 -5.527 -8.490 1.00 92.50 91 PRO A O 1
ATOM 747 N N . THR A 1 92 ? 11.145 -7.277 -7.336 1.00 94.31 92 THR A N 1
ATOM 748 C CA . THR A 1 92 ? 9.835 -7.893 -7.131 1.00 94.31 92 THR A CA 1
ATOM 749 C C . THR A 1 92 ? 8.984 -6.982 -6.238 1.00 94.31 92 THR A C 1
ATOM 751 O O . THR A 1 92 ? 9.468 -6.484 -5.220 1.00 94.31 92 THR A O 1
ATOM 754 N N . HIS A 1 93 ? 7.735 -6.721 -6.620 1.00 95.25 93 HIS A N 1
ATOM 755 C CA . HIS A 1 93 ? 6.858 -5.821 -5.866 1.00 95.25 93 HIS A CA 1
ATOM 756 C C . HIS A 1 93 ? 5.378 -6.134 -6.081 1.00 95.25 93 HIS A C 1
ATOM 758 O O . HIS A 1 93 ? 4.979 -6.611 -7.142 1.00 95.25 93 HIS A O 1
ATOM 764 N N . LEU A 1 94 ? 4.556 -5.836 -5.075 1.00 95.38 94 LEU A N 1
ATOM 765 C CA . LEU A 1 94 ? 3.100 -5.828 -5.200 1.00 95.38 94 LEU A CA 1
ATOM 766 C C . LEU A 1 94 ? 2.637 -4.735 -6.163 1.00 95.38 94 LEU A C 1
ATOM 768 O O . LEU A 1 94 ? 3.195 -3.638 -6.191 1.00 95.38 94 LEU A O 1
ATOM 772 N N . GLN A 1 95 ? 1.590 -5.030 -6.931 1.00 91.56 95 GLN A N 1
ATOM 773 C CA . GLN A 1 95 ? 0.974 -4.040 -7.810 1.00 91.56 95 GLN A CA 1
ATOM 774 C C . GLN A 1 95 ? 0.047 -3.110 -7.015 1.00 91.56 95 GLN A C 1
ATOM 776 O O . GLN A 1 95 ? -0.829 -3.562 -6.275 1.00 91.56 95 GLN A O 1
ATOM 781 N N . ALA A 1 96 ? 0.181 -1.798 -7.224 1.00 89.00 96 ALA A N 1
ATOM 782 C CA . ALA A 1 96 ? -0.429 -0.775 -6.365 1.00 89.00 96 ALA A CA 1
ATOM 783 C C . ALA A 1 96 ? -1.956 -0.606 -6.507 1.00 89.00 96 ALA A C 1
ATOM 785 O O . ALA A 1 96 ? -2.552 0.216 -5.808 1.00 89.00 96 ALA A O 1
ATOM 786 N N . TYR A 1 97 ? -2.611 -1.362 -7.394 1.00 89.94 97 TYR A N 1
ATOM 787 C CA . TYR A 1 97 ? -4.067 -1.295 -7.569 1.00 89.94 97 TYR A CA 1
ATOM 788 C C . TYR A 1 97 ? -4.845 -1.918 -6.403 1.00 89.94 97 TYR A C 1
ATOM 790 O O . TYR A 1 97 ? -6.032 -1.630 -6.248 1.00 89.94 97 TYR A O 1
ATOM 798 N N . TRP A 1 98 ? -4.193 -2.772 -5.607 1.00 92.06 98 TRP A N 1
ATOM 799 C CA . TRP A 1 98 ? -4.770 -3.390 -4.420 1.00 92.06 98 TRP A CA 1
ATOM 800 C C . TRP A 1 98 ? -3.680 -3.678 -3.392 1.00 92.06 98 TRP A C 1
ATOM 802 O O . TRP A 1 98 ? -2.973 -4.684 -3.478 1.00 92.06 98 TRP A O 1
ATOM 812 N N . HIS A 1 99 ? -3.580 -2.813 -2.391 1.00 94.75 99 HIS A N 1
ATOM 813 C CA . HIS A 1 99 ? -2.718 -3.006 -1.238 1.00 94.75 99 HIS A CA 1
ATOM 814 C C . HIS A 1 99 ? -3.538 -3.127 0.033 1.00 94.75 99 HIS A C 1
ATOM 816 O O . HIS A 1 99 ? -4.418 -2.315 0.310 1.00 94.75 99 HIS A O 1
ATOM 822 N N . VAL A 1 100 ? -3.191 -4.126 0.828 1.00 97.06 100 VAL A N 1
ATOM 823 C CA . VAL A 1 100 ? -3.747 -4.369 2.147 1.00 97.06 100 VAL A CA 1
ATOM 824 C C . VAL A 1 100 ? -2.618 -4.271 3.154 1.00 97.06 100 VAL A C 1
ATOM 826 O O . VAL A 1 100 ? -1.645 -5.019 3.089 1.00 97.06 100 VAL A O 1
ATOM 829 N N . TYR A 1 101 ? -2.744 -3.333 4.081 1.00 98.38 101 TYR A N 1
ATOM 830 C CA . TYR A 1 101 ? -1.777 -3.089 5.141 1.00 98.38 101 TYR A CA 1
ATOM 831 C C . TYR A 1 101 ? -2.361 -3.585 6.453 1.00 98.38 101 TYR A C 1
ATOM 833 O O . TYR A 1 101 ? -3.402 -3.091 6.887 1.00 98.38 101 TYR A O 1
ATOM 841 N N . ARG A 1 102 ? -1.714 -4.557 7.095 1.00 98.62 102 ARG A N 1
ATOM 842 C CA . ARG A 1 102 ? -2.168 -5.034 8.402 1.00 98.62 102 ARG A CA 1
ATOM 843 C C . ARG A 1 102 ? -1.767 -4.062 9.494 1.00 98.62 102 ARG A C 1
ATOM 845 O O . ARG A 1 102 ? -0.820 -3.291 9.332 1.00 98.62 102 ARG A O 1
ATOM 852 N N . ARG A 1 103 ? -2.435 -4.160 10.646 1.00 98.3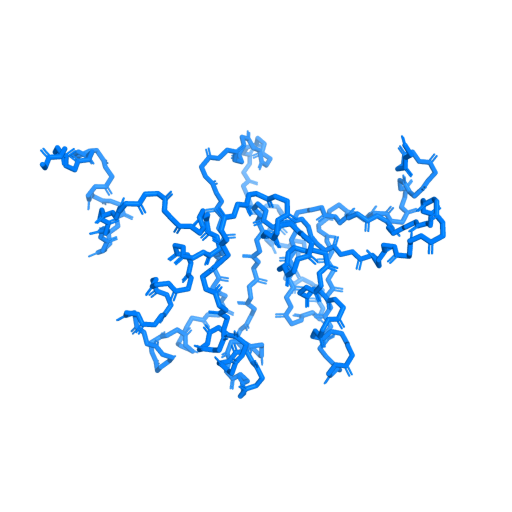8 103 ARG A N 1
ATOM 853 C CA . ARG A 1 103 ? -2.113 -3.349 11.830 1.00 98.38 103 ARG A CA 1
ATOM 854 C C . ARG A 1 103 ? -0.615 -3.351 12.166 1.00 98.38 103 ARG A C 1
ATOM 856 O O . ARG A 1 103 ? -0.095 -2.311 12.544 1.00 98.38 103 ARG A O 1
ATOM 863 N N . SER A 1 104 ? 0.093 -4.471 11.991 1.00 98.31 104 SER A N 1
ATOM 864 C CA . SER A 1 104 ? 1.538 -4.546 12.260 1.00 98.31 104 SER A CA 1
ATOM 865 C C . SER A 1 104 ? 2.363 -3.553 11.433 1.00 98.31 104 SER A C 1
ATOM 867 O O . SER A 1 104 ? 3.276 -2.932 11.975 1.00 98.31 104 SER A O 1
ATOM 869 N N . LEU A 1 105 ? 2.017 -3.357 10.157 1.00 98.56 105 LEU A N 1
ATOM 870 C CA . LEU A 1 105 ? 2.637 -2.341 9.314 1.00 98.56 105 LEU A CA 1
ATOM 871 C C . LEU A 1 105 ? 2.062 -0.950 9.599 1.00 98.56 105 LEU A C 1
ATOM 873 O O . LEU A 1 105 ? 2.833 -0.006 9.766 1.00 98.56 105 LEU A O 1
ATOM 877 N N . VAL A 1 106 ? 0.732 -0.823 9.671 1.00 98.44 106 VAL A N 1
ATOM 878 C CA . VAL A 1 106 ? 0.045 0.470 9.844 1.00 98.44 106 VAL A CA 1
ATOM 879 C C . VAL A 1 106 ? 0.494 1.174 11.119 1.00 98.44 106 VAL A C 1
ATOM 881 O O . VAL A 1 106 ? 0.741 2.364 11.060 1.00 98.44 106 VAL A O 1
ATOM 884 N N . SER A 1 107 ? 0.675 0.453 12.229 1.00 98.44 107 SER A N 1
ATOM 885 C CA . SER A 1 107 ? 1.138 1.005 13.513 1.00 98.44 107 SER A CA 1
ATOM 886 C C . SER A 1 107 ? 2.646 1.282 13.576 1.00 98.44 107 SER A C 1
ATOM 888 O O . SER A 1 107 ? 3.171 1.618 14.641 1.00 98.44 107 SER A O 1
ATOM 890 N N . SER A 1 108 ? 3.389 1.082 12.485 1.00 98.56 108 SER A N 1
ATOM 891 C CA . SER A 1 108 ? 4.835 1.288 12.477 1.00 98.56 108 SER A CA 1
ATOM 892 C C . SER A 1 108 ? 5.206 2.735 12.155 1.00 98.56 108 SER A C 1
ATOM 894 O O . SER A 1 108 ? 4.665 3.359 11.243 1.00 98.56 108 SER A O 1
ATOM 896 N N . ALA A 1 109 ? 6.228 3.247 12.847 1.00 98.19 109 ALA A N 1
ATOM 897 C CA . ALA A 1 109 ? 6.781 4.568 12.553 1.00 98.19 109 ALA A CA 1
ATOM 898 C C . ALA A 1 109 ? 7.274 4.681 11.099 1.00 98.19 109 ALA A C 1
ATOM 900 O O . ALA A 1 109 ? 7.119 5.729 10.484 1.00 98.19 109 ALA A O 1
ATOM 901 N N . ALA A 1 110 ? 7.805 3.589 10.537 1.00 98.12 110 ALA A N 1
ATOM 902 C CA . ALA A 1 110 ? 8.241 3.534 9.145 1.00 98.12 110 ALA A CA 1
ATOM 903 C C . ALA A 1 110 ? 7.087 3.781 8.162 1.00 98.12 110 ALA A C 1
ATOM 905 O O . ALA A 1 110 ? 7.250 4.516 7.192 1.00 98.12 110 ALA A O 1
ATOM 906 N N . PHE A 1 111 ? 5.914 3.193 8.415 1.00 98.00 111 PHE A N 1
ATOM 907 C CA . PHE A 1 111 ? 4.744 3.396 7.565 1.00 98.00 111 PHE A CA 1
ATOM 908 C C . PHE A 1 111 ? 4.229 4.833 7.649 1.00 98.00 111 PHE A C 1
ATOM 910 O O . PHE A 1 111 ? 3.954 5.442 6.615 1.00 98.00 111 PHE A O 1
ATOM 917 N N . HIS A 1 112 ? 4.172 5.404 8.855 1.00 98.12 112 HIS A N 1
ATOM 918 C CA . HIS A 1 112 ? 3.799 6.809 9.035 1.00 98.12 112 HIS A CA 1
ATOM 919 C C . HIS A 1 112 ? 4.767 7.737 8.294 1.00 98.12 112 HIS A C 1
ATOM 921 O O . HIS A 1 112 ? 4.339 8.542 7.468 1.00 98.12 112 HIS A O 1
ATOM 927 N N . GLU A 1 113 ? 6.075 7.567 8.519 1.00 97.50 113 GLU A N 1
ATOM 928 C CA . GLU A 1 113 ? 7.125 8.381 7.903 1.00 97.50 113 GLU A CA 1
ATOM 929 C C . GLU A 1 113 ? 7.077 8.304 6.372 1.00 97.50 113 GLU A C 1
ATOM 931 O O . GLU A 1 113 ? 7.221 9.326 5.694 1.00 97.50 113 GLU A O 1
ATOM 936 N N . TYR A 1 114 ? 6.827 7.111 5.824 1.00 95.69 114 TYR A N 1
ATOM 937 C CA . TYR A 1 114 ? 6.706 6.893 4.387 1.00 95.69 114 TYR A CA 1
ATOM 938 C C . TYR A 1 114 ? 5.599 7.757 3.772 1.00 95.69 114 TYR A C 1
ATOM 940 O O . TYR A 1 114 ? 5.837 8.482 2.804 1.00 95.69 114 TYR A O 1
ATOM 948 N N . TRP A 1 115 ? 4.391 7.724 4.339 1.00 95.38 115 TRP A N 1
ATOM 949 C CA . TRP A 1 115 ? 3.252 8.476 3.806 1.00 95.38 115 TRP A CA 1
ATOM 950 C C . TRP A 1 115 ? 3.319 9.970 4.128 1.00 95.38 115 TRP A C 1
ATOM 952 O O . TRP A 1 115 ? 2.969 10.792 3.278 1.00 95.38 115 TRP A O 1
ATOM 962 N N . GLU A 1 116 ? 3.813 10.353 5.305 1.00 95.69 116 GLU A N 1
ATOM 963 C CA . GLU A 1 116 ? 3.997 11.758 5.685 1.00 95.69 116 GLU A CA 1
ATOM 964 C C . GLU A 1 116 ? 4.977 12.467 4.746 1.00 95.69 116 GLU A C 1
ATOM 966 O O . GLU A 1 116 ? 4.685 13.570 4.270 1.00 95.69 116 GLU A O 1
ATOM 971 N N . ASN A 1 117 ? 6.084 11.805 4.400 1.00 92.88 117 ASN A N 1
ATOM 972 C CA . ASN A 1 117 ? 7.144 12.379 3.570 1.00 92.88 117 ASN A CA 1
ATOM 973 C C . ASN A 1 117 ? 7.024 12.056 2.077 1.00 92.88 117 ASN A C 1
ATOM 975 O O . ASN A 1 117 ? 7.823 12.561 1.283 1.00 92.88 117 ASN A O 1
ATOM 979 N N . MET A 1 118 ? 6.034 11.254 1.665 1.00 88.25 118 MET A N 1
ATOM 980 C CA . MET A 1 118 ? 5.802 10.964 0.251 1.00 88.25 118 MET A CA 1
ATOM 981 C C . MET A 1 118 ? 5.564 12.274 -0.525 1.00 88.25 118 MET A C 1
ATOM 983 O O . MET A 1 118 ? 4.609 13.005 -0.234 1.00 88.25 118 MET A O 1
ATOM 987 N N . PRO A 1 119 ? 6.399 12.590 -1.532 1.00 83.81 119 PRO A N 1
ATOM 988 C CA . PRO A 1 119 ? 6.244 13.807 -2.309 1.00 83.81 119 PRO A CA 1
ATOM 989 C C . PRO A 1 119 ? 5.058 13.696 -3.272 1.00 83.81 119 PRO A C 1
ATOM 991 O O . PRO A 1 119 ? 4.663 12.613 -3.705 1.00 83.81 119 PRO A O 1
ATOM 994 N N . LEU A 1 120 ? 4.514 14.845 -3.672 1.00 79.88 120 LEU A N 1
ATOM 995 C CA . LEU A 1 120 ? 3.556 14.896 -4.772 1.00 79.88 120 LEU A CA 1
ATOM 996 C C . LEU A 1 120 ? 4.294 14.654 -6.089 1.00 79.88 120 LEU A C 1
ATOM 998 O O . LEU A 1 120 ? 5.004 15.527 -6.587 1.00 79.88 120 LEU A O 1
ATOM 1002 N N . TYR A 1 121 ? 4.116 13.464 -6.650 1.00 80.44 121 TYR A N 1
ATOM 1003 C CA . TYR A 1 121 ? 4.673 13.118 -7.950 1.00 80.44 121 TYR A CA 1
ATOM 1004 C C . TYR A 1 121 ? 3.915 13.815 -9.083 1.00 80.44 121 TYR A C 1
ATOM 1006 O O . TYR A 1 121 ? 2.697 14.003 -9.037 1.00 80.44 121 TYR A O 1
ATOM 1014 N N . SER A 1 122 ? 4.653 14.200 -10.120 1.00 72.81 122 SER A N 1
ATOM 1015 C CA . SER A 1 122 ? 4.148 15.049 -11.202 1.00 72.81 122 SER A CA 1
ATOM 1016 C C . SER A 1 122 ? 3.480 14.273 -12.347 1.00 72.81 122 SER A C 1
ATOM 1018 O O . SER A 1 122 ? 2.777 14.875 -13.160 1.00 72.81 122 SER A O 1
ATOM 1020 N N . GLY A 1 123 ? 3.632 12.941 -12.396 1.00 74.62 123 GLY A N 1
ATOM 1021 C CA . GLY A 1 123 ? 3.024 12.095 -13.427 1.00 74.62 123 GLY A CA 1
ATOM 1022 C C . GLY A 1 123 ? 3.097 10.588 -13.154 1.00 74.62 123 GLY A C 1
ATOM 1023 O O . GLY A 1 123 ? 3.770 10.142 -12.227 1.00 74.62 123 GLY A O 1
ATOM 1024 N N . TYR A 1 124 ? 2.413 9.804 -13.998 1.00 69.56 124 TYR A N 1
ATOM 1025 C CA . TYR A 1 124 ? 2.243 8.347 -13.854 1.00 69.56 124 TYR A CA 1
ATOM 1026 C C . TYR A 1 124 ? 3.568 7.589 -13.732 1.00 69.56 124 TYR A C 1
ATOM 1028 O O . TYR A 1 124 ? 3.772 6.866 -12.766 1.00 69.56 124 TYR A O 1
ATOM 1036 N N . ALA A 1 125 ? 4.504 7.820 -14.658 1.00 68.56 125 ALA A N 1
ATOM 1037 C CA . ALA A 1 125 ? 5.799 7.136 -14.655 1.00 68.56 125 ALA A CA 1
ATOM 1038 C C . ALA A 1 125 ? 6.598 7.384 -13.365 1.00 68.56 125 ALA A C 1
ATOM 1040 O O . ALA A 1 125 ? 7.346 6.518 -12.920 1.00 68.56 125 ALA A O 1
ATOM 1041 N N . GLU A 1 126 ? 6.438 8.561 -12.758 1.00 77.12 126 GLU A N 1
ATOM 1042 C CA . GLU A 1 126 ? 7.104 8.899 -11.507 1.00 77.12 126 GLU A CA 1
ATOM 1043 C C . GLU A 1 126 ? 6.449 8.190 -10.315 1.00 77.12 126 GLU A C 1
ATOM 1045 O O . GLU A 1 126 ? 7.168 7.645 -9.484 1.00 77.12 126 GLU A O 1
ATOM 1050 N N . VAL A 1 127 ? 5.113 8.123 -10.270 1.00 77.75 127 VAL A N 1
ATOM 1051 C CA . VAL A 1 127 ? 4.375 7.349 -9.255 1.00 77.75 127 VAL A CA 1
ATOM 1052 C C . VAL A 1 127 ? 4.732 5.866 -9.350 1.00 77.75 127 VAL A C 1
ATOM 1054 O O . VAL A 1 127 ? 5.105 5.269 -8.345 1.00 77.75 127 VAL A O 1
ATOM 1057 N N . THR A 1 128 ? 4.697 5.272 -10.545 1.00 73.75 128 THR A N 1
ATOM 1058 C CA . THR A 1 128 ? 5.040 3.855 -10.723 1.00 73.75 128 THR A CA 1
ATOM 1059 C C . THR A 1 128 ? 6.474 3.578 -10.276 1.00 73.75 128 THR A C 1
ATOM 1061 O O . THR A 1 128 ? 6.709 2.700 -9.453 1.00 73.75 128 THR A O 1
ATOM 1064 N N . ARG A 1 129 ? 7.449 4.374 -10.734 1.00 75.56 129 ARG A N 1
ATOM 1065 C CA . ARG A 1 129 ? 8.862 4.143 -10.397 1.00 75.56 129 ARG A CA 1
ATOM 1066 C C . ARG A 1 129 ? 9.216 4.434 -8.944 1.00 75.56 129 ARG A C 1
ATOM 1068 O O . ARG A 1 129 ? 10.095 3.771 -8.410 1.00 75.56 129 ARG A O 1
ATOM 1075 N N . LYS A 1 130 ? 8.609 5.450 -8.320 1.00 79.50 130 LYS A N 1
ATOM 1076 C CA . LYS A 1 130 ? 9.004 5.921 -6.978 1.00 79.50 130 LYS A CA 1
ATOM 1077 C C . LYS A 1 130 ? 8.095 5.456 -5.849 1.00 79.50 130 LYS A C 1
ATOM 1079 O O . LYS A 1 130 ? 8.518 5.566 -4.700 1.00 79.50 130 LYS A O 1
ATOM 1084 N N . HIS A 1 131 ? 6.894 4.972 -6.156 1.00 81.31 131 HIS A N 1
ATOM 1085 C CA . HIS A 1 131 ? 5.978 4.388 -5.183 1.00 81.31 131 HIS A CA 1
ATOM 1086 C C . HIS A 1 131 ? 5.750 2.903 -5.469 1.00 81.31 131 HIS A C 1
ATOM 1088 O O . HIS A 1 131 ? 6.171 2.081 -4.669 1.00 81.31 131 HIS A O 1
ATOM 1094 N N . GLU A 1 132 ? 5.149 2.535 -6.601 1.00 83.31 132 GLU A N 1
ATOM 1095 C CA . GLU A 1 132 ? 4.745 1.139 -6.858 1.00 83.31 132 GLU A CA 1
ATOM 1096 C C . GLU A 1 132 ? 5.937 0.168 -6.861 1.00 83.31 132 GLU A C 1
ATOM 1098 O O . GLU A 1 132 ? 5.966 -0.785 -6.084 1.00 83.31 132 GLU A O 1
ATOM 1103 N N . MET A 1 133 ? 6.969 0.467 -7.653 1.00 85.19 133 MET A N 1
ATOM 1104 C CA . MET A 1 133 ? 8.153 -0.389 -7.793 1.00 85.19 133 MET A CA 1
ATOM 1105 C C . MET A 1 133 ? 9.032 -0.421 -6.534 1.00 85.19 133 MET A C 1
ATOM 1107 O O . MET A 1 133 ? 9.841 -1.327 -6.374 1.00 85.19 133 MET A O 1
ATOM 1111 N N . THR A 1 134 ? 8.924 0.563 -5.640 1.00 88.19 134 THR A N 1
ATOM 1112 C CA . THR A 1 134 ? 9.836 0.716 -4.492 1.00 88.19 134 THR A CA 1
ATOM 1113 C C . THR A 1 134 ? 9.189 0.386 -3.157 1.00 88.19 134 THR A C 1
ATOM 1115 O O . THR A 1 134 ? 9.909 0.008 -2.238 1.00 88.19 134 THR A O 1
ATOM 1118 N N . PHE A 1 135 ? 7.863 0.509 -3.029 1.00 94.50 135 PHE A N 1
ATOM 1119 C CA . PHE A 1 135 ? 7.137 0.347 -1.768 1.00 94.50 135 PHE A CA 1
ATOM 1120 C C . PHE A 1 135 ? 7.444 -1.000 -1.118 1.00 94.50 135 PHE A C 1
ATOM 1122 O O . PHE A 1 135 ? 7.882 -1.058 0.028 1.00 94.50 135 PHE A O 1
ATOM 1129 N N . THR A 1 136 ? 7.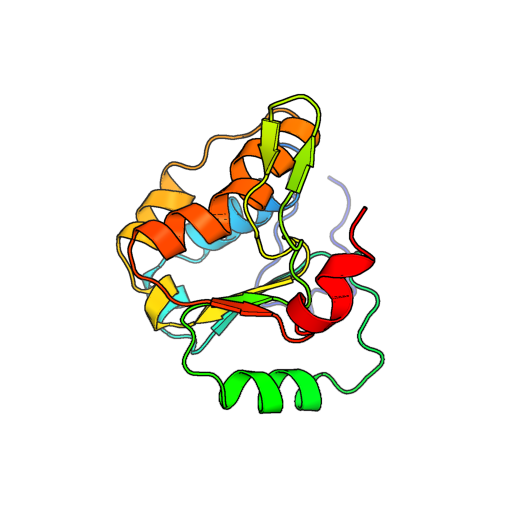258 -2.081 -1.877 1.00 96.44 136 THR A N 1
ATOM 1130 C CA . THR A 1 136 ? 7.414 -3.445 -1.359 1.00 96.44 136 THR A CA 1
ATOM 1131 C C . THR A 1 136 ? 8.840 -3.679 -0.876 1.00 96.44 136 THR A C 1
ATOM 1133 O O . THR A 1 136 ? 9.048 -4.060 0.273 1.00 96.44 136 THR A O 1
ATOM 1136 N N . LYS A 1 137 ? 9.825 -3.345 -1.719 1.00 95.19 137 LYS A N 1
ATOM 1137 C CA . LYS A 1 137 ? 11.241 -3.466 -1.374 1.00 95.19 137 LYS A CA 1
ATOM 1138 C C . LYS A 1 137 ? 11.628 -2.607 -0.166 1.00 95.19 137 LYS A C 1
ATOM 1140 O O . LYS A 1 137 ? 12.397 -3.057 0.672 1.00 95.19 137 LYS A O 1
ATOM 1145 N N . HIS A 1 138 ? 11.103 -1.387 -0.059 1.00 96.19 138 HIS A N 1
ATOM 1146 C CA . HIS A 1 138 ? 11.395 -0.497 1.062 1.00 96.19 138 HIS A CA 1
ATOM 1147 C C . HIS A 1 138 ? 10.995 -1.119 2.405 1.00 96.19 138 HIS A C 1
ATOM 1149 O O . HIS A 1 138 ? 11.801 -1.134 3.331 1.00 96.19 138 HIS A O 1
ATOM 1155 N N . PHE A 1 139 ? 9.778 -1.657 2.509 1.00 98.06 139 PHE A N 1
ATOM 1156 C CA . PHE A 1 139 ? 9.315 -2.281 3.750 1.00 98.06 139 PHE A CA 1
ATOM 1157 C C . PHE A 1 139 ? 9.942 -3.658 3.989 1.00 98.06 139 PHE A C 1
ATOM 1159 O O . PHE A 1 139 ? 10.245 -3.990 5.133 1.00 98.06 139 PHE A O 1
ATOM 1166 N N . GLU A 1 140 ? 10.229 -4.420 2.933 1.00 97.69 140 GLU A N 1
ATOM 1167 C CA . GLU A 1 140 ? 11.011 -5.657 3.034 1.00 97.69 140 GLU A CA 1
ATOM 1168 C C . GLU A 1 140 ? 12.417 -5.402 3.604 1.00 97.69 140 GLU A C 1
ATOM 1170 O O . GLU A 1 140 ? 12.837 -6.082 4.539 1.00 97.69 140 GLU A O 1
ATOM 1175 N N . ASP A 1 141 ? 13.120 -4.374 3.117 1.00 97.69 141 ASP A N 1
ATOM 1176 C CA . ASP A 1 141 ? 14.450 -3.987 3.610 1.00 97.69 141 ASP A CA 1
ATOM 1177 C C . ASP A 1 141 ? 14.415 -3.523 5.085 1.00 97.69 141 ASP A C 1
ATOM 1179 O O . ASP A 1 141 ? 15.423 -3.605 5.790 1.00 97.69 141 ASP A O 1
ATOM 1183 N N . LEU A 1 142 ? 13.255 -3.065 5.571 1.00 98.19 142 LEU A N 1
ATOM 1184 C CA . LEU A 1 142 ? 13.006 -2.724 6.979 1.00 98.19 142 LEU A CA 1
ATOM 1185 C C . LEU A 1 142 ? 12.586 -3.932 7.838 1.00 98.19 142 LEU A C 1
ATOM 1187 O O . LEU A 1 142 ? 12.401 -3.786 9.047 1.00 98.19 142 LEU A O 1
ATOM 1191 N N . GLY A 1 143 ? 12.472 -5.120 7.239 1.00 98.31 143 GLY A N 1
ATOM 1192 C CA . GLY A 1 143 ? 12.155 -6.374 7.921 1.00 98.31 143 GLY A CA 1
ATOM 1193 C C . GLY A 1 143 ? 10.669 -6.728 7.973 1.00 98.31 143 GLY A C 1
ATOM 1194 O O . GLY A 1 143 ? 10.319 -7.698 8.645 1.00 98.31 143 GLY A O 1
ATOM 1195 N N . PHE A 1 144 ? 9.803 -5.984 7.281 1.00 98.56 144 PHE A N 1
ATOM 1196 C CA . PHE A 1 144 ? 8.398 -6.356 7.135 1.00 98.56 144 PHE A CA 1
ATOM 1197 C C . PHE A 1 144 ? 8.234 -7.463 6.097 1.00 98.56 144 PHE A C 1
ATOM 1199 O O . PHE A 1 144 ? 8.963 -7.561 5.111 1.00 98.56 144 PHE A O 1
ATOM 1206 N N . THR A 1 145 ? 7.233 -8.298 6.318 1.00 98.50 145 THR A N 1
ATOM 1207 C CA . THR A 1 145 ? 6.918 -9.453 5.482 1.00 98.50 145 THR A CA 1
ATOM 1208 C C . THR A 1 145 ? 5.733 -9.162 4.575 1.00 98.50 145 THR A C 1
ATOM 1210 O O . THR A 1 145 ? 4.802 -8.447 4.950 1.00 98.50 145 THR A O 1
ATOM 1213 N N . TRP A 1 146 ? 5.748 -9.735 3.375 1.00 98.31 146 TRP A N 1
ATOM 1214 C CA . TRP A 1 146 ? 4.705 -9.504 2.385 1.00 98.31 146 TRP A CA 1
ATOM 1215 C C . TRP A 1 146 ? 4.469 -10.721 1.504 1.00 98.31 146 TRP A C 1
ATOM 1217 O O . TRP A 1 146 ? 5.331 -11.593 1.390 1.00 98.31 146 TRP A O 1
ATOM 1227 N N . ASP A 1 147 ? 3.292 -10.780 0.885 1.00 97.31 147 ASP A N 1
ATOM 1228 C CA . ASP A 1 147 ? 2.983 -11.787 -0.130 1.00 97.31 147 ASP A CA 1
ATOM 1229 C C . ASP A 1 147 ? 1.847 -11.321 -1.052 1.00 97.31 147 ASP A C 1
ATOM 1231 O O . ASP A 1 147 ? 1.151 -10.346 -0.756 1.00 97.31 147 ASP A O 1
ATOM 1235 N N . SER A 1 148 ? 1.639 -12.018 -2.168 1.00 95.62 148 SER A N 1
ATOM 1236 C CA . SER A 1 148 ? 0.498 -11.794 -3.062 1.00 95.62 148 SER A CA 1
ATOM 1237 C C . SER A 1 148 ? -0.459 -12.979 -3.059 1.00 95.62 148 SER A C 1
ATOM 1239 O O . SER A 1 148 ? -0.039 -14.130 -2.963 1.00 95.62 148 SER A O 1
ATOM 1241 N N . TYR A 1 149 ? -1.760 -12.714 -3.197 1.00 93.88 149 TYR A N 1
ATOM 1242 C CA . TYR A 1 149 ? -2.775 -13.769 -3.245 1.00 93.88 149 TYR A CA 1
ATOM 1243 C C . TYR A 1 149 ? -2.481 -14.793 -4.345 1.00 93.88 149 TYR A C 1
ATOM 1245 O O . TYR A 1 149 ? -2.391 -15.992 -4.067 1.00 93.88 149 TYR A O 1
ATOM 1253 N N . VAL A 1 150 ? -2.276 -14.305 -5.571 1.00 91.88 150 VAL A N 1
ATOM 1254 C CA . VAL A 1 150 ? -1.733 -15.102 -6.669 1.00 91.88 150 VAL A CA 1
ATOM 1255 C C . VAL A 1 150 ? -0.233 -15.228 -6.446 1.00 91.88 150 VAL A C 1
ATOM 1257 O O . VAL A 1 150 ? 0.462 -14.211 -6.438 1.00 91.88 150 VAL A O 1
ATOM 1260 N N . ASP A 1 151 ? 0.270 -16.450 -6.268 1.00 91.25 151 ASP A N 1
ATOM 1261 C CA . ASP A 1 151 ? 1.706 -16.664 -6.094 1.00 91.25 151 ASP A CA 1
ATOM 1262 C C . ASP A 1 151 ? 2.431 -16.362 -7.409 1.00 91.25 151 ASP A C 1
ATOM 1264 O O . ASP A 1 151 ? 2.346 -17.102 -8.389 1.00 91.25 151 ASP A O 1
ATOM 1268 N N . TRP A 1 152 ? 3.136 -15.235 -7.442 1.00 89.06 152 TRP A N 1
ATOM 1269 C CA . TRP A 1 152 ? 3.873 -14.778 -8.615 1.00 89.06 152 TRP A CA 1
ATOM 1270 C C . TRP A 1 152 ? 4.996 -15.747 -9.011 1.00 89.06 152 TRP A C 1
ATOM 1272 O O . TRP A 1 152 ? 5.404 -15.764 -10.173 1.00 89.06 152 TRP A O 1
ATOM 1282 N N . ARG A 1 153 ? 5.468 -16.589 -8.081 1.00 89.81 153 ARG A N 1
ATOM 1283 C CA . ARG A 1 153 ? 6.526 -17.581 -8.326 1.00 89.81 153 ARG A CA 1
ATOM 1284 C C . ARG A 1 153 ? 6.091 -18.637 -9.338 1.00 89.81 153 ARG A C 1
ATOM 1286 O O . ARG A 1 153 ? 6.914 -19.075 -10.140 1.00 89.81 153 ARG A O 1
ATOM 1293 N N . ASP A 1 154 ? 4.801 -18.971 -9.371 1.00 87.00 154 ASP A N 1
ATOM 1294 C CA . ASP A 1 154 ? 4.228 -19.912 -10.342 1.00 87.00 154 ASP A CA 1
ATOM 1295 C C . ASP A 1 154 ? 4.225 -19.350 -11.775 1.00 87.00 154 ASP A C 1
ATOM 1297 O O . ASP A 1 154 ? 4.183 -20.101 -12.755 1.00 87.00 154 ASP A O 1
ATOM 1301 N N . TYR A 1 155 ? 4.301 -18.022 -11.912 1.00 80.06 155 TYR A N 1
ATOM 1302 C CA . TYR A 1 155 ? 4.171 -17.308 -13.183 1.00 80.06 155 TYR A CA 1
ATOM 1303 C C . TYR A 1 155 ? 5.420 -16.519 -13.581 1.00 80.06 155 TYR A C 1
ATOM 1305 O O . TYR A 1 155 ? 5.401 -15.848 -14.610 1.00 80.06 155 TYR A O 1
ATOM 1313 N N . ALA A 1 156 ? 6.521 -16.647 -12.836 1.00 74.31 156 ALA A N 1
ATOM 1314 C CA . ALA A 1 156 ? 7.762 -15.906 -13.072 1.00 74.31 156 ALA A CA 1
ATOM 1315 C C . ALA A 1 156 ? 8.357 -16.117 -14.483 1.00 74.31 156 ALA A C 1
ATOM 1317 O O . ALA A 1 156 ? 9.104 -15.284 -14.979 1.00 74.31 156 ALA A O 1
ATOM 1318 N N . GLN A 1 157 ? 8.013 -17.221 -15.155 1.00 71.31 157 GLN A N 1
ATOM 1319 C CA . GLN A 1 157 ? 8.425 -17.503 -16.539 1.00 71.31 157 GLN A CA 1
ATOM 1320 C C . GLN A 1 157 ? 7.568 -16.810 -17.617 1.00 71.31 157 GLN A C 1
ATOM 1322 O O . GLN A 1 157 ? 7.911 -16.877 -18.794 1.00 71.31 157 GLN A O 1
ATOM 1327 N N . TYR A 1 158 ? 6.440 -16.203 -17.236 1.00 67.56 158 TYR A N 1
ATOM 1328 C CA . TYR A 1 158 ? 5.499 -15.518 -18.133 1.00 67.56 158 TYR A CA 1
ATOM 1329 C C . TYR A 1 158 ? 5.474 -13.998 -17.929 1.00 67.56 158 TYR A C 1
ATOM 1331 O O . TYR A 1 158 ? 4.834 -13.287 -18.700 1.00 67.56 158 TYR A O 1
ATOM 1339 N N . SER A 1 159 ? 6.137 -13.501 -16.886 1.00 56.09 159 SER A N 1
ATOM 1340 C CA . SER A 1 159 ? 6.404 -12.082 -16.671 1.00 56.09 159 SER A CA 1
ATOM 1341 C C . SER A 1 159 ? 7.600 -11.660 -17.527 1.00 56.09 159 SER A C 1
ATOM 1343 O O . SER A 1 159 ? 8.738 -11.713 -17.067 1.00 56.09 159 SER A O 1
ATOM 1345 N N . SER A 1 160 ? 7.328 -11.329 -18.790 1.00 48.16 160 SER A N 1
ATOM 1346 C CA . SER A 1 160 ? 8.264 -10.732 -19.754 1.00 48.16 160 SER A CA 1
ATOM 1347 C C . SER A 1 160 ? 7.505 -9.871 -20.754 1.00 48.16 160 SER A C 1
ATOM 1349 O O . SER A 1 160 ? 6.494 -10.403 -21.276 1.00 48.16 160 SER A O 1
#

Secondary structure (DSSP, 8-state):
-PPP-TTTGGG-S------S-SHHHHHHHHHHHHH-HHHHTTSSEEEEE-TT---S-S-THHHHHHHTTS--SEEES-EE--EEETTEEE--EE-TTEEEEEHHHHTSHHHHHHHHH----SSHHHHIIIIIHHHHHHHHHTT--EEESS-GGGGTTT--

Solvent-accessible surface area (backbone atoms only — not comparable to full-atom values): 9579 Å² total; per-residue (Å²): 135,80,80,75,70,80,80,50,60,88,78,43,98,74,86,86,91,76,78,92,61,34,54,67,67,43,47,53,39,50,51,50,65,72,64,29,64,82,59,58,47,71,36,70,60,51,74,49,66,51,95,83,62,87,60,80,79,77,70,65,67,58,61,53,61,54,50,72,75,49,96,47,30,31,37,21,56,42,39,47,64,44,52,71,57,94,88,43,78,44,58,50,19,46,44,70,55,35,37,37,34,23,33,77,37,58,66,28,69,67,49,48,50,51,53,72,67,54,72,83,37,92,45,68,73,51,41,43,60,68,40,34,48,36,48,46,49,54,42,41,77,71,70,49,42,66,56,37,73,47,61,35,80,84,45,48,92,69,71,122

Organism: NCBI:txid83427

pLDDT: mean 88.19, std 11.58, range [48.16, 98.62]

InterPro domains:
  IPR007739 Rhamnan synthesis F-like domain [PF05045] (8-155)

Nearest PDB structures (foldseek):
  7bop-assembly6_F  TM=4.278E-01  e=3.910E-01  Aspergillus fumigatus A1163
  8k3p-assembly1_B  TM=5.491E-01  e=1.539E+00  Saccharomyces cerevisiae S288C
  1s4n-assembly1_A  TM=4.149E-01  e=9.747E-01  Saccharomyces cerevisiae
  7xs7-assembly1_A  TM=5.337E-01  e=5.315E+00  Saccharomyces cerevisiae

Sequence (160 aa):
DQPLPRHVERYSDMIVCRENKGLDAAAYRQMMLDIGWERLEQYDEVICLNDTCLGPVYPFSEMFREMDKRPVDFWGITAYAGETINDEVIPTHLQAYWHVYRRSLVSSAAFHEYWENMPLYSGYAEVTRKHEMTFTKHFEDLGFTWDSYVDWRDYAQYSS

Foldseek 3Di:
DPDDPPPCVVVDPDDDDDDCFLHQLVVVLVVDVVCDLVNVLVDQKDKRADPPQPDDPDDCVVLVVQVVVPPFQKEFADWQCWDADPNDTQHIFHARNIMMGGSVLSVDPQNVCCSVPPDGDGDDVCCCVVPGSCVGVVVVVVVGGYAHSPHCVVVNVVND

Mean predicted aligned error: 5.69 Å

Radius of gyration: 16.35 Å; Cα contacts (8 Å, |Δi|>4): 203; chains: 1; bounding box: 45×42×36 Å

=== Feature glossary ===
The record interleaves many kinds of information about one protein. Here is each kind framed as the question it answers.

Q: Are the domains correctly placed relative to each other?
A: Predicted aligned error is AlphaFold's pairwise confidence. Unlike pLDDT (per-residue), PAE is per-residue-pair and captures whether two parts of the structure are correctly placed relative to each other. Units are ångströms of expected positional error.

Q: Which residues are in helices, strands, or loops?
A: Eight-state secondary structure (DSSP): H is the canonical α-helix, G the tighter 3₁₀-helix, I the wider π-helix; E/B are β-structure, T and S are turns and bends, and '-' is everything else. DSSP derives these from the pattern of main-chain N–H···O=C hydrogen bonds, not from the sequence.

Q: What if only a Cα trace is available?
A: P-SEA three-state annotation labels each residue as helix, strand, or coil based purely on the geometry of the Cα trace. It serves as a fallback when the full backbone (and thus DSSP) is unavailable.

Q: What are the backbone torsion angles?
A: φ (phi) and ψ (psi) are the two rotatable backbone dihedrals per residue: φ is the C(i-1)–N–Cα–C torsion, ψ is the N–Cα–C–N(i+1) torsion, both in degrees on (−180°, 180°]. α-helical residues cluster near (−60°, −45°); β-strand residues near (−120°, +130°). A Ramachandran plot is simply a scatter of (φ, ψ) for every residue.

Q: What known structures does this most resemble?
A: Structural nearest neighbors (via Foldseek easy-search vs the PDB). Reported per hit: target PDB id, E-value, and alignment TM-score. A TM-score above ~0.5 is the conventional threshold for 'same fold'.

Q: What family and function is it annotated with?
A: Database cross-references. InterPro integrates a dozen domain/family signature databases into unified entries with residue-range hits. GO terms attach function/process/location labels with evidence codes. CATH codes position the fold in a four-level structural taxonomy. Organism is the NCBI-taxonomy species name.

Q: Which residues are buried vs exposed?
A: Solvent accessibility: the surface area of each residue that a 1.4 Å water probe can touch, in Å². When only backbone atoms are present the absolute values are lower than full-atom SASA (side chains contribute most of the area) and are flagged as backbone-only.

Q: What do the diagnostic plots show?
A: Three diagnostic plots accompany the record. The Cα contact map visualizes the tertiary structure as a 2D adjacency matrix (8 Å cutoff, sequence-local contacts suppressed). The Ramachandran plot shows the distribution of backbone (φ, ψ) torsions, with points in the α and β basins reflecting secondary structure content. The PAE plot shows AlphaFold's inter-residue confidence as a color matrix.

Q: What is the amino-acid chain?
A: The amino-acid sequence is the protein's primary structure: the linear order of residues from the N-terminus to the C-terminus, written in one-letter code. Everything else here — the 3D coordinates, the secondary structure, the domain annotations — is ultimately a consequence of this string.

Q: What do the rendered images show?
A: The six renders are orthographic views along the three Cartesian axes in both directions. Representation (cartoon, sticks, or surface) and color scheme (sequence-rainbow or by-chain) vary across proteins so the training set covers all the common visualization conventions.

Q: Where is each backbone atom in 3D?
A: The mmCIF table is the protein's shape written out atom by atom. For each backbone N, Cα, C, and carbonyl O, it records an (x, y, z) coordinate triple in Å plus the residue type, chain letter, and residue number.

Q: How mobile is each atom in the crystal?
A: For experimental (PDB) structures, the B-factor (temperature factor) qua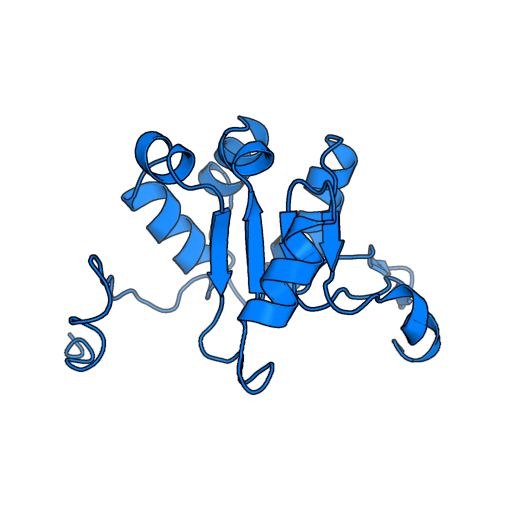ntifies the positional spread of each atom in the crystal — a combination of thermal vibration and static disorder — in units of Å². High B-factors mark flexible loops or poorly resolved regions; low B-factors mark the rigid, well-ordered core.

Q: How big and how compact is the whole molecule?
A: Three whole-structure scalars: the radius of gyration (RMS distance of Cα from centroid, in Å), the count of Cα–Cα contacts (pairs closer than 8 Å and separated by more than four residues in sequence — i.e. tertiary, not local, contacts), and the bounding-box dimensions. Together they distinguish compact globular folds from extended fibres or disordered chains.

Q: What does the local fold look like, residue by residue?
A: A 3Di character summarizes, for each residue, the relative orientation of the Cα frame of its nearest spatial neighbor. Because it encodes fold topology rather than chemistry, 3Di alignments detect remote structural similarity that sequence alignment misses.

Q: How confident is the AlphaFold model at each residue?
A: For AlphaFold models, the B-factor field carries pLDDT — the model's own estimate of local accuracy on a 0–100 scale. Regions with pLDDT<50 should be treated as essentially unmodeled; they often correspond to intrinsically disordered segments.